Protein AF-A0A2V8LZG5-F1 (afdb_monomer)

Foldseek 3Di:
DDLCVLLVVLLVLLLVLLVVLVVCVVVVHDPVVSCVSDSLCSLQPVSLLSLLVVCLVVVDPPSLVSSLVSSLVNLLSSLVSNLVVQVVCCVVVPDDPLNPPLVPPDPCVNNPVSSVVVSVVSSVNSSVNSSVNSVVSNVVSVVVVVVD

pLDDT: mean 88.63, std 7.24, range [52.5, 96.19]

Structure (mmCIF, N/CA/C/O backbone):
data_AF-A0A2V8LZG5-F1
#
_entry.id   AF-A0A2V8LZG5-F1
#
loop_
_atom_site.group_PDB
_atom_site.id
_atom_site.type_symbol
_atom_site.label_atom_id
_atom_site.label_alt_id
_atom_site.label_comp_id
_atom_site.label_asym_id
_atom_site.label_entity_id
_atom_site.label_seq_id
_atom_site.pdbx_PDB_ins_code
_atom_site.Cartn_x
_atom_site.Cartn_y
_atom_site.Cartn_z
_atom_site.occupancy
_atom_site.B_iso_or_equiv
_atom_site.auth_seq_id
_atom_site.auth_comp_id
_atom_site.auth_asym_id
_atom_site.auth_atom_id
_atom_site.pdbx_PDB_model_num
ATOM 1 N N . MET A 1 1 ? -14.140 15.667 13.759 1.00 58.88 1 MET A N 1
ATOM 2 C CA . MET A 1 1 ? -13.185 15.034 12.835 1.00 58.88 1 MET A CA 1
ATOM 3 C C . MET A 1 1 ? -13.912 14.344 11.693 1.00 58.88 1 MET A C 1
ATOM 5 O O . MET A 1 1 ? -14.645 13.381 11.933 1.00 58.88 1 MET A O 1
ATOM 9 N N . ALA A 1 2 ? -13.778 14.893 10.489 1.00 72.62 2 ALA A N 1
ATOM 10 C CA . ALA A 1 2 ? -14.378 14.363 9.268 1.00 72.62 2 ALA A CA 1
ATOM 11 C C . ALA A 1 2 ? -13.525 13.217 8.693 1.00 72.62 2 ALA A C 1
ATOM 13 O O . ALA A 1 2 ? -12.315 13.177 8.905 1.00 72.62 2 ALA A O 1
ATOM 14 N N . LEU A 1 3 ? -14.134 12.308 7.918 1.00 74.94 3 LEU A N 1
ATOM 15 C CA . LEU A 1 3 ? -13.443 11.196 7.235 1.00 74.94 3 LEU A CA 1
ATOM 16 C C . LEU A 1 3 ? -12.174 11.665 6.493 1.00 74.94 3 LEU A C 1
ATOM 18 O O . LEU A 1 3 ? -11.136 11.010 6.535 1.00 74.94 3 LEU A O 1
ATOM 22 N N . LYS A 1 4 ? -12.266 12.841 5.862 1.00 79.94 4 LYS A N 1
ATOM 23 C CA . LYS A 1 4 ? -11.185 13.504 5.125 1.00 79.94 4 LYS A CA 1
ATOM 24 C C . LYS A 1 4 ? -9.952 13.786 5.989 1.00 79.94 4 LYS A C 1
ATOM 26 O O . LYS A 1 4 ? -8.834 13.606 5.522 1.00 79.94 4 LYS A O 1
ATOM 31 N N . GLU A 1 5 ? -10.142 14.220 7.231 1.00 84.44 5 GLU A N 1
ATOM 32 C CA . GLU A 1 5 ? -9.037 14.600 8.122 1.00 84.44 5 GLU A CA 1
ATOM 33 C C . GLU A 1 5 ? -8.243 13.375 8.574 1.00 84.44 5 GLU A C 1
ATOM 35 O O . GLU A 1 5 ? -7.016 13.407 8.578 1.00 84.44 5 GLU A O 1
ATOM 40 N N . ILE A 1 6 ? -8.947 12.275 8.857 1.00 86.38 6 ILE A N 1
ATOM 41 C CA . ILE A 1 6 ? -8.338 10.993 9.232 1.00 86.38 6 ILE A CA 1
ATOM 42 C C . ILE A 1 6 ? -7.555 10.398 8.052 1.00 86.38 6 ILE A C 1
ATOM 44 O O . ILE A 1 6 ? -6.499 9.810 8.252 1.00 86.38 6 ILE A O 1
ATOM 48 N N . LEU A 1 7 ? -8.038 10.559 6.815 1.00 89.62 7 LEU A N 1
ATOM 49 C CA . LEU A 1 7 ? -7.367 10.024 5.622 1.00 89.62 7 LEU A CA 1
ATOM 50 C C . LEU A 1 7 ? -6.175 10.860 5.150 1.00 89.62 7 LEU A C 1
ATOM 52 O O . LEU A 1 7 ? -5.280 10.313 4.509 1.00 89.62 7 LEU A O 1
ATOM 56 N N . LYS A 1 8 ? -6.146 12.166 5.446 1.00 90.38 8 LYS A N 1
ATOM 57 C CA . LYS A 1 8 ? -5.139 13.094 4.908 1.00 90.38 8 LYS A CA 1
ATOM 58 C C . LYS A 1 8 ? -3.712 12.620 5.187 1.00 90.38 8 LYS A C 1
ATOM 60 O O . LYS A 1 8 ? -2.923 12.482 4.259 1.00 90.38 8 LYS A O 1
ATOM 65 N N . TRP A 1 9 ? -3.390 12.358 6.452 1.00 91.31 9 TRP A N 1
ATOM 66 C CA . TRP A 1 9 ? -2.036 11.974 6.855 1.00 91.31 9 TRP A CA 1
ATOM 67 C C . TRP A 1 9 ? -1.604 10.611 6.299 1.00 91.31 9 TRP A C 1
ATOM 69 O O . TRP A 1 9 ? -0.554 10.557 5.661 1.00 91.31 9 TRP A O 1
ATOM 79 N N . PRO A 1 10 ? -2.402 9.534 6.431 1.00 92.25 10 PRO A N 1
ATOM 80 C CA . PRO A 1 10 ? -2.075 8.246 5.825 1.00 92.25 10 PRO A CA 1
ATOM 81 C C . PRO A 1 10 ? -1.854 8.310 4.312 1.00 92.25 10 PRO A C 1
ATOM 83 O O . PRO A 1 10 ? -0.987 7.604 3.800 1.00 92.25 10 PRO A O 1
ATOM 86 N N . LEU A 1 11 ? -2.610 9.148 3.591 1.00 94.25 11 LEU A N 1
ATOM 87 C CA . LEU A 1 11 ? -2.443 9.329 2.146 1.00 94.25 11 LEU A CA 1
ATOM 88 C C . LEU A 1 11 ? -1.163 10.086 1.791 1.00 94.25 11 LEU A C 1
ATOM 90 O O . LEU A 1 11 ? -0.486 9.695 0.845 1.00 94.25 11 LEU A O 1
ATOM 94 N N . ILE A 1 12 ? -0.803 11.121 2.557 1.00 94.06 12 ILE A N 1
ATOM 95 C CA . ILE A 1 12 ? 0.479 11.822 2.385 1.00 94.06 12 ILE A CA 1
ATOM 96 C C . ILE A 1 12 ? 1.638 10.845 2.600 1.00 94.06 12 ILE A C 1
ATOM 98 O O . ILE A 1 12 ? 2.533 10.758 1.763 1.00 94.06 12 ILE A O 1
ATOM 102 N N . VAL A 1 13 ? 1.594 10.059 3.680 1.00 93.94 13 VAL A N 1
ATOM 103 C CA . VAL A 1 13 ? 2.618 9.044 3.965 1.00 93.94 13 VAL A CA 1
ATOM 104 C C . VAL A 1 13 ? 2.677 8.002 2.848 1.00 93.94 13 VAL A C 1
ATOM 106 O O . VAL A 1 13 ? 3.765 7.682 2.380 1.00 93.94 13 VAL A O 1
ATOM 109 N N . ALA A 1 14 ? 1.531 7.509 2.367 1.00 93.88 14 ALA A N 1
ATOM 110 C CA . ALA A 1 14 ? 1.494 6.560 1.256 1.00 93.88 14 ALA A CA 1
ATOM 111 C C . ALA A 1 14 ? 2.136 7.136 -0.014 1.00 93.88 14 ALA A C 1
ATOM 113 O O . ALA A 1 14 ? 2.952 6.456 -0.630 1.00 93.88 14 ALA A O 1
ATOM 114 N N . ALA A 1 15 ? 1.824 8.385 -0.372 1.00 93.06 15 ALA A N 1
ATOM 115 C CA . ALA A 1 15 ? 2.419 9.052 -1.526 1.00 93.06 15 ALA A CA 1
ATOM 116 C C . ALA A 1 15 ? 3.947 9.160 -1.395 1.00 93.06 15 ALA A C 1
ATOM 118 O O . ALA A 1 15 ? 4.671 8.805 -2.324 1.00 93.06 15 ALA A O 1
ATOM 119 N N . ILE A 1 16 ? 4.440 9.572 -0.222 1.00 94.81 16 ILE A N 1
ATOM 120 C CA . ILE A 1 16 ? 5.879 9.642 0.062 1.00 94.81 16 ILE A CA 1
ATOM 121 C C . ILE A 1 16 ? 6.519 8.258 -0.081 1.00 94.81 16 ILE A C 1
ATOM 123 O O . ILE A 1 16 ? 7.528 8.122 -0.766 1.00 94.81 16 ILE A O 1
ATOM 127 N N . VAL A 1 17 ? 5.926 7.216 0.507 1.00 94.88 17 VAL A N 1
ATOM 128 C CA . VAL A 1 17 ? 6.471 5.852 0.434 1.00 94.88 17 VAL A CA 1
ATOM 129 C C . VAL A 1 17 ? 6.476 5.309 -0.994 1.00 94.88 17 VAL A C 1
ATOM 131 O O . VAL A 1 17 ? 7.447 4.662 -1.375 1.00 94.88 17 VAL A O 1
ATOM 134 N N . VAL A 1 18 ? 5.455 5.600 -1.809 1.00 94.50 18 VAL A N 1
ATOM 135 C CA . VAL A 1 18 ? 5.445 5.239 -3.239 1.00 94.50 18 VAL A CA 1
ATOM 136 C C . VAL A 1 18 ? 6.651 5.846 -3.957 1.00 94.50 18 VAL A C 1
ATOM 138 O O . VAL A 1 18 ? 7.372 5.130 -4.651 1.00 94.50 18 VAL A O 1
ATOM 141 N N . VAL A 1 19 ? 6.884 7.147 -3.771 1.00 94.44 19 VAL A N 1
ATOM 142 C CA . VAL A 1 19 ? 7.978 7.871 -4.434 1.00 94.44 19 VAL A CA 1
ATOM 143 C C . VAL A 1 19 ? 9.337 7.386 -3.935 1.00 94.44 19 VAL A C 1
ATOM 145 O O . VAL A 1 19 ? 10.188 7.018 -4.742 1.00 94.44 19 VAL A O 1
ATOM 148 N N . LEU A 1 20 ? 9.529 7.314 -2.615 1.00 93.12 20 LEU A N 1
ATOM 149 C CA . LEU A 1 20 ? 10.779 6.843 -2.017 1.00 93.12 20 LEU A CA 1
ATOM 150 C C . LEU A 1 20 ? 11.109 5.421 -2.455 1.00 93.12 20 LEU A C 1
ATOM 152 O O . LEU A 1 20 ? 12.261 5.138 -2.770 1.00 93.12 20 LEU A O 1
ATOM 156 N N . ARG A 1 21 ? 10.108 4.537 -2.527 1.00 92.88 21 ARG A N 1
ATOM 157 C CA . ARG A 1 21 ? 10.318 3.167 -2.995 1.00 92.88 21 ARG A CA 1
ATOM 158 C C . ARG A 1 21 ? 10.882 3.155 -4.410 1.00 92.88 21 ARG A C 1
ATOM 160 O O . ARG A 1 21 ? 11.848 2.445 -4.658 1.00 92.88 21 ARG A O 1
ATOM 167 N N . VAL A 1 22 ? 10.307 3.947 -5.316 1.00 91.50 22 VAL A N 1
ATOM 168 C CA . VAL A 1 22 ? 10.795 4.041 -6.699 1.00 91.50 22 VAL A CA 1
ATOM 169 C C . VAL A 1 22 ? 12.231 4.564 -6.736 1.00 91.50 22 VAL A C 1
ATOM 171 O O . VAL A 1 22 ? 13.050 3.972 -7.432 1.00 91.50 22 VAL A O 1
ATOM 174 N N . ILE A 1 23 ? 12.554 5.613 -5.970 1.00 92.31 23 ILE A N 1
ATOM 175 C CA . ILE A 1 23 ? 13.910 6.187 -5.897 1.00 92.31 23 ILE A CA 1
ATOM 176 C C . ILE A 1 23 ? 14.922 5.143 -5.412 1.00 92.31 23 ILE A C 1
ATOM 178 O O . ILE A 1 23 ? 15.960 4.954 -6.037 1.00 92.31 23 ILE A O 1
ATOM 182 N N . VAL A 1 24 ? 14.607 4.443 -4.322 1.00 92.19 24 VAL A N 1
ATOM 183 C CA . VAL A 1 24 ? 15.478 3.427 -3.715 1.00 92.19 24 VAL A CA 1
ATOM 184 C C . VAL A 1 24 ? 15.687 2.242 -4.660 1.00 92.19 24 VAL A C 1
ATOM 186 O O . VAL A 1 24 ? 16.814 1.786 -4.827 1.00 92.19 24 VAL A O 1
ATOM 189 N N . GLU A 1 25 ? 14.628 1.779 -5.329 1.00 91.06 25 GLU A N 1
ATOM 190 C CA . GLU A 1 25 ? 14.730 0.743 -6.366 1.00 91.06 25 GLU A CA 1
ATOM 191 C C . GLU A 1 25 ? 15.607 1.214 -7.538 1.00 91.06 25 GLU A C 1
ATOM 193 O O . GLU A 1 25 ? 16.512 0.493 -7.948 1.00 91.06 25 GLU A O 1
ATOM 198 N N . ARG A 1 26 ? 15.419 2.454 -8.021 1.00 90.50 26 ARG A N 1
ATOM 199 C CA . ARG A 1 26 ? 16.241 3.014 -9.111 1.00 90.50 26 ARG A CA 1
ATOM 200 C C . ARG A 1 26 ? 17.705 3.204 -8.722 1.00 90.50 26 ARG A C 1
ATOM 202 O O . ARG A 1 26 ? 18.566 3.125 -9.589 1.00 90.50 26 ARG A O 1
ATOM 209 N N . ALA A 1 27 ? 17.995 3.433 -7.445 1.00 90.56 27 ALA A N 1
ATOM 210 C CA . ALA A 1 27 ? 19.358 3.530 -6.931 1.00 90.56 27 ALA A CA 1
ATOM 211 C C . ALA A 1 27 ? 20.063 2.161 -6.812 1.00 90.56 27 ALA A C 1
ATOM 213 O O . ALA A 1 27 ? 21.193 2.102 -6.334 1.00 90.56 27 ALA A O 1
ATOM 214 N N . GLY A 1 28 ? 19.412 1.061 -7.217 1.00 87.00 28 GLY A N 1
ATOM 215 C CA . GLY A 1 28 ? 19.975 -0.290 -7.155 1.00 87.00 28 GLY A CA 1
ATOM 216 C C . GLY A 1 28 ? 19.972 -0.889 -5.750 1.00 87.00 28 GLY A C 1
ATOM 217 O O . GLY A 1 28 ? 20.737 -1.812 -5.471 1.00 87.00 28 GLY A O 1
ATOM 218 N N . ALA A 1 29 ? 19.144 -0.366 -4.840 1.00 87.50 29 ALA A N 1
ATOM 219 C CA . ALA A 1 29 ? 19.098 -0.875 -3.480 1.00 87.50 29 ALA A CA 1
ATOM 220 C C . ALA A 1 29 ? 18.619 -2.340 -3.441 1.00 87.50 29 ALA A C 1
ATOM 222 O O . ALA A 1 29 ? 17.732 -2.728 -4.211 1.00 87.50 29 ALA A O 1
ATOM 223 N N . PRO A 1 30 ? 19.129 -3.151 -2.496 1.00 87.12 30 PRO A N 1
ATOM 224 C CA . PRO A 1 30 ? 18.682 -4.526 -2.329 1.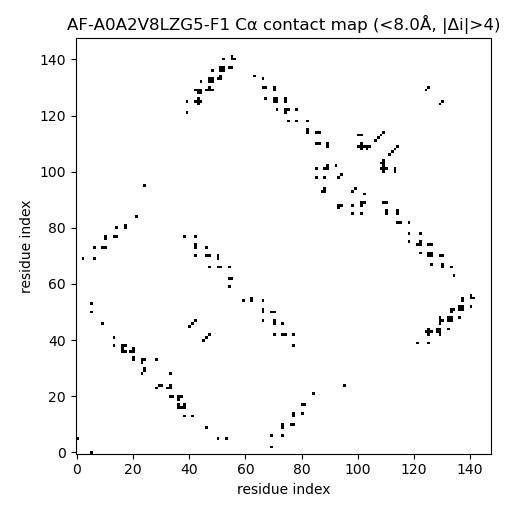00 87.12 30 PRO A CA 1
ATOM 225 C C . PRO A 1 30 ? 17.173 -4.620 -2.089 1.00 87.12 30 PRO A C 1
ATOM 227 O O . PRO A 1 30 ? 16.585 -3.781 -1.400 1.00 87.12 30 PRO A O 1
ATOM 230 N N . ALA A 1 31 ? 16.561 -5.708 -2.564 1.00 82.69 31 ALA A N 1
ATOM 231 C CA . ALA A 1 31 ? 15.124 -5.954 -2.423 1.00 82.69 31 ALA A CA 1
ATOM 232 C C . ALA A 1 31 ? 14.636 -5.873 -0.965 1.00 82.69 31 ALA A C 1
ATOM 234 O O . ALA A 1 31 ? 13.519 -5.436 -0.708 1.00 82.69 31 ALA A O 1
ATOM 235 N N . ALA A 1 32 ? 15.475 -6.255 0.004 1.00 84.19 32 ALA A N 1
ATOM 236 C CA . ALA A 1 32 ? 15.154 -6.125 1.422 1.00 84.19 32 ALA A CA 1
ATOM 237 C C . ALA A 1 32 ? 14.870 -4.664 1.821 1.00 84.19 32 ALA A C 1
ATOM 239 O O . ALA A 1 32 ? 13.876 -4.399 2.492 1.00 84.19 32 ALA A O 1
ATOM 240 N N . VAL A 1 33 ? 15.688 -3.717 1.352 1.00 83.44 33 VAL A N 1
ATOM 241 C CA . VAL A 1 33 ? 15.577 -2.286 1.678 1.00 83.44 33 VAL A CA 1
ATOM 242 C C . VAL A 1 33 ? 14.355 -1.670 0.999 1.00 83.44 33 VAL A C 1
ATOM 244 O O . VAL A 1 33 ? 13.562 -0.985 1.644 1.00 83.44 33 VAL A O 1
ATOM 247 N N . SER A 1 34 ? 14.133 -1.959 -0.286 1.00 83.88 34 SER A N 1
ATOM 248 C CA . SER A 1 34 ? 12.958 -1.449 -1.006 1.00 83.88 34 SER A CA 1
ATOM 249 C C . SER A 1 34 ? 11.643 -2.056 -0.500 1.00 83.88 34 SER A C 1
ATOM 251 O O . SER A 1 34 ? 10.608 -1.384 -0.495 1.00 83.88 34 SER A O 1
ATOM 253 N N . ASN A 1 35 ? 11.668 -3.292 0.008 1.00 83.88 35 ASN A N 1
ATOM 254 C CA . ASN A 1 35 ? 10.508 -3.925 0.633 1.00 83.88 35 ASN A CA 1
ATOM 255 C C . ASN A 1 35 ? 10.145 -3.330 1.998 1.00 83.88 35 ASN A C 1
ATOM 257 O O . ASN A 1 35 ? 8.984 -3.436 2.392 1.00 83.88 35 ASN A O 1
ATOM 261 N N . MET A 1 36 ? 11.062 -2.648 2.692 1.00 85.31 36 MET A N 1
ATOM 262 C CA . MET A 1 36 ? 10.696 -1.872 3.886 1.00 85.31 36 MET A CA 1
ATOM 263 C C . MET A 1 36 ? 9.750 -0.716 3.531 1.00 85.31 36 MET A C 1
ATOM 265 O O . MET A 1 36 ? 8.854 -0.382 4.303 1.00 85.31 36 MET A O 1
ATOM 269 N N . LEU A 1 37 ? 9.866 -0.168 2.318 1.00 85.75 37 LEU A N 1
ATOM 270 C CA . LEU A 1 37 ? 8.973 0.858 1.770 1.00 85.75 37 LEU A CA 1
ATOM 271 C C . LEU A 1 37 ? 7.721 0.232 1.130 1.00 85.75 37 LEU A C 1
ATOM 273 O O . LEU A 1 37 ? 7.291 0.576 0.026 1.00 85.75 37 LEU A O 1
ATOM 277 N N . SER A 1 38 ? 7.113 -0.740 1.811 1.00 86.06 38 SER A N 1
ATOM 278 C CA . SER A 1 38 ? 5.961 -1.464 1.282 1.00 86.06 38 SER A CA 1
ATOM 279 C C . SER A 1 38 ? 4.646 -0.723 1.509 1.00 86.06 38 SER A C 1
ATOM 281 O O . SER A 1 38 ? 4.072 -0.722 2.598 1.00 86.06 38 SER A O 1
ATOM 283 N N . VAL A 1 39 ? 4.091 -0.183 0.421 1.00 87.69 39 VAL A N 1
ATOM 284 C CA . VAL A 1 39 ? 2.716 0.348 0.387 1.00 87.69 39 VAL A CA 1
ATOM 285 C C . VAL A 1 39 ? 1.695 -0.728 0.758 1.00 87.69 39 VAL A C 1
ATOM 287 O O . VAL A 1 39 ? 0.672 -0.426 1.368 1.00 87.69 39 VAL A O 1
ATOM 290 N N . ALA A 1 40 ? 1.979 -1.999 0.446 1.00 84.94 40 ALA A N 1
ATOM 291 C CA . ALA A 1 40 ? 1.146 -3.099 0.906 1.00 84.94 40 ALA A CA 1
ATOM 292 C C . ALA A 1 40 ? 1.084 -3.124 2.434 1.00 84.94 40 ALA A C 1
ATOM 294 O O . ALA A 1 40 ? -0.016 -2.99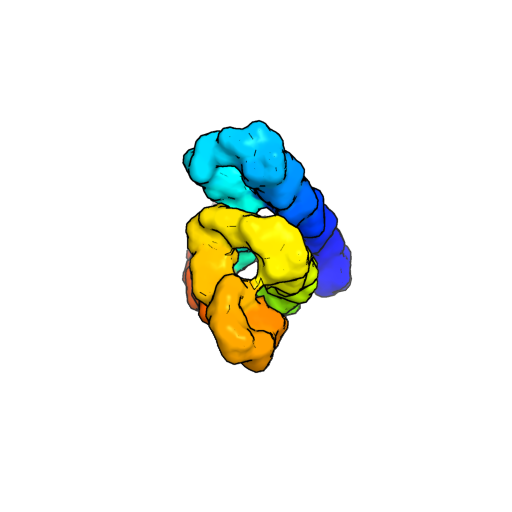6 2.957 1.00 84.94 40 ALA A O 1
ATOM 295 N N . ALA A 1 41 ? 2.228 -3.142 3.126 1.00 87.25 41 ALA A N 1
ATOM 296 C CA . ALA A 1 41 ? 2.283 -3.116 4.591 1.00 87.25 41 ALA A CA 1
ATOM 297 C C . ALA A 1 41 ? 1.592 -1.878 5.194 1.00 87.25 41 ALA A C 1
ATOM 299 O O . ALA A 1 41 ? 0.881 -1.984 6.197 1.00 87.25 41 ALA A O 1
ATOM 300 N N . LEU A 1 42 ? 1.730 -0.711 4.550 1.00 89.88 42 LEU A N 1
ATOM 301 C CA . LEU A 1 42 ? 1.001 0.495 4.953 1.00 89.88 42 LEU A CA 1
ATOM 302 C C . LEU A 1 42 ? -0.516 0.290 4.894 1.00 89.88 42 LEU A C 1
ATOM 304 O O . LEU A 1 42 ? -1.219 0.614 5.846 1.00 89.88 42 LEU A O 1
ATOM 308 N N . THR A 1 43 ? -1.028 -0.258 3.794 1.00 89.75 43 THR A N 1
ATOM 309 C CA . THR A 1 43 ? -2.477 -0.431 3.596 1.00 89.75 43 THR A CA 1
ATOM 310 C C . THR A 1 43 ? -3.073 -1.624 4.343 1.00 89.75 43 THR A C 1
ATOM 312 O O . THR A 1 43 ? -4.241 -1.560 4.718 1.00 89.75 43 THR A O 1
ATOM 315 N N . THR A 1 44 ? -2.299 -2.684 4.590 1.00 88.50 44 THR A N 1
ATOM 316 C CA . THR A 1 44 ? -2.779 -3.924 5.217 1.00 88.50 44 THR A CA 1
ATOM 317 C C . THR A 1 44 ? -2.667 -3.918 6.737 1.00 88.50 44 THR A C 1
ATOM 319 O O . THR A 1 44 ? -3.451 -4.615 7.379 1.00 88.50 44 THR A O 1
ATOM 322 N N . VAL A 1 45 ? -1.727 -3.149 7.307 1.00 88.44 45 VAL A N 1
ATOM 323 C CA . VAL A 1 45 ? -1.416 -3.156 8.748 1.00 88.44 45 VAL A CA 1
ATOM 324 C C . VAL A 1 45 ? -1.462 -1.751 9.351 1.00 88.44 45 VAL A C 1
ATOM 326 O O . VAL A 1 45 ? -2.316 -1.473 10.193 1.00 88.44 45 VAL A O 1
ATOM 329 N N . LEU A 1 46 ? -0.576 -0.846 8.920 1.00 90.06 46 LEU A N 1
ATOM 330 C CA . LEU A 1 46 ? -0.366 0.435 9.614 1.00 90.06 46 LEU A CA 1
ATOM 331 C C . LEU A 1 46 ? -1.563 1.389 9.500 1.00 90.06 46 LEU A C 1
ATOM 333 O O . LEU A 1 46 ? -1.979 1.980 10.495 1.00 90.06 46 LEU A O 1
ATOM 337 N N . GLY A 1 47 ? -2.151 1.515 8.311 1.00 90.06 47 GLY A N 1
ATOM 338 C CA . GLY A 1 47 ? -3.358 2.309 8.077 1.00 90.06 47 GLY A CA 1
ATOM 339 C C . GLY A 1 47 ? -4.540 1.827 8.926 1.00 90.06 47 GLY A C 1
ATOM 340 O O . GLY A 1 47 ? -5.092 2.621 9.686 1.00 90.06 47 GLY A O 1
ATOM 341 N N . PRO A 1 48 ? -4.908 0.533 8.868 1.00 90.19 48 PRO A N 1
ATOM 342 C CA . PRO A 1 48 ? -5.947 -0.037 9.722 1.00 90.19 48 PRO A CA 1
ATOM 343 C C . PRO A 1 48 ? -5.725 0.175 11.225 1.00 90.19 48 PRO A C 1
ATOM 345 O O . PRO A 1 48 ? -6.674 0.541 11.920 1.00 90.19 48 PRO A O 1
ATOM 348 N N . LEU A 1 49 ? -4.490 0.016 11.719 1.00 91.94 49 LEU A N 1
ATOM 349 C CA . LEU A 1 49 ? -4.134 0.321 13.111 1.00 91.94 49 LEU A CA 1
ATOM 350 C C . LEU A 1 49 ? -4.390 1.793 13.443 1.00 91.94 49 LEU A C 1
ATOM 352 O O . LEU A 1 49 ? -5.090 2.096 14.407 1.00 91.94 49 LEU A O 1
ATOM 356 N N . TYR A 1 50 ? -3.876 2.708 12.620 1.00 91.94 50 TYR A N 1
ATOM 357 C CA . TYR A 1 50 ? -4.072 4.145 12.795 1.00 91.94 50 TYR A CA 1
ATOM 358 C C . TYR A 1 50 ? -5.561 4.522 12.824 1.00 91.94 50 TYR A C 1
ATOM 360 O O . TYR A 1 50 ? -6.003 5.259 13.707 1.00 91.94 50 TYR A O 1
ATOM 368 N N . PHE A 1 51 ? -6.357 3.981 11.896 1.00 92.00 51 PHE A N 1
ATOM 369 C CA . PHE A 1 51 ? -7.797 4.228 11.840 1.00 92.00 51 PHE A CA 1
ATOM 370 C C . PHE A 1 51 ? -8.522 3.682 13.068 1.00 92.00 51 PHE A C 1
ATOM 372 O O . PHE A 1 51 ? -9.360 4.381 13.636 1.00 92.00 51 PHE A O 1
ATOM 379 N N . ALA A 1 52 ? -8.199 2.462 13.497 1.00 89.31 52 ALA A N 1
ATOM 380 C CA . ALA A 1 52 ? -8.790 1.856 14.682 1.00 89.31 52 ALA A CA 1
ATOM 381 C C . ALA A 1 52 ? -8.478 2.660 15.952 1.00 89.31 52 ALA A C 1
ATOM 383 O O . ALA A 1 52 ? -9.389 2.920 16.737 1.00 89.31 52 ALA A O 1
ATOM 384 N N . LEU A 1 53 ? -7.232 3.118 16.113 1.00 89.38 53 LEU A N 1
ATOM 385 C CA . LEU A 1 53 ? -6.819 3.959 17.238 1.00 89.38 53 LEU A CA 1
ATOM 386 C C . LEU A 1 53 ? -7.566 5.298 17.255 1.00 89.38 53 LEU A C 1
ATOM 388 O O . LEU A 1 53 ? -8.174 5.655 18.261 1.00 89.38 53 LEU A O 1
ATOM 392 N N . GLN A 1 54 ? -7.592 6.009 16.124 1.00 88.81 54 GLN A N 1
ATOM 393 C CA . GLN A 1 54 ? -8.309 7.284 15.987 1.00 88.81 54 GLN A CA 1
ATOM 394 C C . GLN A 1 54 ? -9.807 7.145 16.291 1.00 88.81 54 GLN A C 1
ATOM 396 O O . GLN A 1 54 ? -10.393 7.967 16.994 1.00 88.81 54 GLN A O 1
ATOM 401 N N . ILE A 1 55 ? -10.445 6.096 15.767 1.00 87.81 55 ILE A N 1
ATOM 402 C CA . ILE A 1 55 ? -11.872 5.835 15.981 1.00 87.81 55 ILE A CA 1
ATOM 403 C C . ILE A 1 55 ? -12.154 5.460 17.442 1.00 87.81 55 ILE A C 1
ATOM 405 O O . ILE A 1 55 ? -13.159 5.915 17.994 1.00 87.81 55 ILE A O 1
ATOM 409 N N . GLY A 1 56 ? -11.291 4.637 18.047 1.00 84.56 56 GLY A N 1
ATOM 410 C CA . GLY A 1 56 ? -11.402 4.194 19.434 1.00 84.56 56 GLY A CA 1
ATOM 411 C C . GLY A 1 56 ? -11.277 5.351 20.419 1.00 84.56 56 GLY A C 1
ATOM 412 O O . GLY A 1 56 ? -12.173 5.537 21.238 1.00 84.56 56 GLY A O 1
ATOM 413 N N . LEU A 1 57 ? -10.232 6.172 20.278 1.00 84.44 57 LEU A N 1
ATOM 414 C CA . LEU A 1 57 ? -9.997 7.354 21.117 1.00 84.44 57 LEU A CA 1
ATOM 415 C C . LEU A 1 57 ? -11.102 8.406 20.976 1.00 84.44 57 LEU A C 1
ATOM 417 O O . LEU A 1 57 ? -11.491 9.032 21.955 1.00 84.44 57 LEU A O 1
ATOM 421 N N . ALA A 1 58 ? -11.633 8.598 19.767 1.00 83.50 58 ALA A N 1
ATOM 422 C CA . ALA A 1 58 ? -12.656 9.609 19.511 1.00 83.50 58 ALA A CA 1
ATOM 423 C C . ALA A 1 58 ? -14.093 9.159 19.849 1.00 83.50 58 ALA A C 1
ATOM 425 O O . ALA A 1 58 ? -15.033 9.899 19.546 1.00 83.50 58 ALA A O 1
ATOM 426 N N . GLY A 1 59 ? -14.294 7.948 20.388 1.00 77.94 59 GLY A N 1
ATOM 427 C CA . GLY A 1 59 ? -15.608 7.458 20.828 1.00 77.94 59 GLY A CA 1
ATOM 428 C C . GLY A 1 59 ? -16.691 7.459 19.740 1.00 77.94 59 GLY A C 1
ATOM 429 O O . GLY A 1 59 ? -17.865 7.693 20.025 1.00 77.94 59 GLY A O 1
ATOM 430 N N . LYS A 1 60 ? -16.323 7.258 18.465 1.00 78.94 60 LYS A N 1
ATOM 431 C CA . LYS A 1 60 ? -17.242 7.493 17.336 1.00 78.94 60 LYS A CA 1
ATOM 432 C C . LYS A 1 60 ? -18.440 6.527 17.317 1.00 78.94 60 LYS A C 1
ATOM 434 O O . LYS A 1 60 ? -18.267 5.324 17.545 1.00 78.94 60 LYS A O 1
ATOM 439 N N . PRO A 1 61 ? -19.643 7.001 16.930 1.00 71.69 61 PRO A N 1
ATOM 440 C CA . PRO A 1 61 ? -20.783 6.123 16.701 1.00 71.69 61 PRO A CA 1
ATOM 441 C C . PRO A 1 61 ? -20.516 5.203 15.497 1.00 71.69 61 PRO A C 1
ATOM 443 O O . PRO A 1 61 ? -19.999 5.637 14.470 1.00 71.69 61 PRO A O 1
ATOM 446 N N . ARG A 1 62 ? -20.901 3.923 15.610 1.00 81.94 62 ARG A N 1
ATOM 447 C CA . ARG A 1 62 ? -20.754 2.884 14.560 1.00 81.94 62 ARG A CA 1
ATOM 448 C C . ARG A 1 62 ? -19.299 2.692 14.059 1.00 81.94 62 ARG A C 1
ATOM 450 O O . ARG A 1 62 ? -19.057 2.740 12.848 1.00 81.94 62 ARG A O 1
ATOM 457 N N . PRO A 1 63 ? -18.330 2.400 14.947 1.00 84.19 63 PRO A N 1
ATOM 458 C CA . PRO A 1 63 ? -16.901 2.410 14.611 1.00 84.19 63 PRO A CA 1
ATOM 459 C C . PRO A 1 63 ? -16.505 1.373 13.555 1.00 84.19 63 PRO A C 1
ATOM 461 O O . PRO A 1 63 ? -15.657 1.653 12.716 1.00 84.19 63 PRO A O 1
ATOM 464 N N . HIS A 1 64 ? -17.161 0.210 13.528 1.00 87.12 64 HIS A N 1
ATOM 465 C CA . HIS A 1 64 ? -16.848 -0.858 12.575 1.00 87.12 64 HIS A CA 1
ATOM 466 C C . HIS A 1 64 ? -17.155 -0.467 11.122 1.00 87.12 64 HIS A C 1
ATOM 468 O O . HIS A 1 64 ? -16.326 -0.664 10.238 1.00 87.12 64 HIS A O 1
ATOM 474 N N . ARG A 1 65 ? -18.316 0.155 10.868 1.00 87.75 65 ARG A N 1
ATOM 475 C CA . ARG A 1 65 ? -18.668 0.643 9.522 1.00 87.75 65 ARG A CA 1
ATOM 476 C C . ARG A 1 65 ? -17.734 1.765 9.070 1.00 87.75 65 ARG A C 1
ATOM 478 O O . ARG A 1 65 ? -17.354 1.812 7.903 1.00 87.75 65 ARG A O 1
ATOM 485 N N . MET A 1 66 ? -17.364 2.659 9.988 1.00 89.62 66 MET A N 1
ATOM 486 C CA . MET A 1 66 ? -16.434 3.749 9.690 1.00 89.62 66 MET A CA 1
ATOM 487 C C . MET A 1 66 ? -15.028 3.223 9.374 1.00 89.62 66 MET A C 1
ATOM 489 O O . MET A 1 66 ? -14.420 3.686 8.413 1.00 89.62 66 MET A O 1
ATOM 493 N N . LEU A 1 67 ? -14.555 2.223 10.123 1.00 90.19 67 LEU A N 1
ATOM 494 C CA . LEU A 1 67 ? -13.271 1.565 9.900 1.00 90.19 67 LEU A CA 1
ATOM 495 C C . LEU A 1 67 ? -13.204 0.909 8.515 1.00 90.19 67 LEU A C 1
ATOM 497 O O . LEU A 1 67 ? -12.285 1.206 7.759 1.00 90.19 67 LEU A O 1
ATOM 501 N N . ILE A 1 68 ? -14.201 0.095 8.145 1.00 92.31 68 ILE A N 1
ATOM 502 C CA . ILE A 1 68 ? -14.242 -0.554 6.821 1.00 92.31 68 ILE A CA 1
ATOM 503 C C . ILE A 1 68 ? -14.193 0.495 5.704 1.00 92.31 68 ILE A C 1
ATOM 505 O O . ILE A 1 68 ? -13.426 0.359 4.753 1.00 92.31 68 ILE A O 1
ATOM 509 N N . ARG A 1 69 ? -14.974 1.578 5.829 1.00 92.75 69 ARG A N 1
ATOM 510 C CA . ARG A 1 69 ? -14.999 2.651 4.826 1.00 92.75 69 ARG A CA 1
ATOM 511 C C . ARG A 1 69 ? -13.650 3.362 4.710 1.00 92.75 69 ARG A C 1
ATOM 513 O O . ARG A 1 69 ? -13.224 3.655 3.597 1.00 92.75 69 ARG A O 1
ATOM 520 N N . LEU A 1 70 ? -12.986 3.635 5.834 1.00 92.50 70 LEU A N 1
ATOM 521 C CA . LEU A 1 70 ? -11.653 4.243 5.857 1.00 92.50 70 LEU A CA 1
ATOM 522 C C . LEU A 1 70 ? -10.613 3.343 5.191 1.00 92.50 70 LEU A C 1
ATOM 524 O O . LEU A 1 70 ? -9.876 3.820 4.335 1.00 92.50 70 LEU A O 1
ATOM 528 N N . ILE A 1 71 ? -10.598 2.052 5.530 1.00 94.00 71 ILE A N 1
ATOM 529 C CA . ILE A 1 71 ? -9.679 1.071 4.939 1.00 94.00 71 ILE A CA 1
ATOM 530 C C . ILE A 1 71 ? -9.892 0.985 3.430 1.00 94.00 71 ILE A C 1
ATOM 532 O O . ILE A 1 71 ? -8.927 1.068 2.676 1.00 94.00 71 ILE A O 1
ATOM 536 N N . PHE A 1 72 ? -11.146 0.875 2.984 1.00 95.00 72 PHE A N 1
ATOM 537 C CA . PHE A 1 72 ? -11.469 0.780 1.564 1.00 95.00 72 PHE A CA 1
ATOM 538 C C . PHE A 1 72 ? -10.998 2.013 0.786 1.00 95.00 72 PHE A C 1
ATOM 540 O O . PHE A 1 72 ? -10.241 1.884 -0.173 1.00 95.00 72 PHE A O 1
ATOM 547 N N . VAL A 1 73 ? -11.388 3.216 1.225 1.00 95.31 73 VAL A N 1
ATOM 548 C CA . VAL A 1 73 ? -10.996 4.463 0.547 1.00 95.31 73 VAL A CA 1
ATOM 549 C C . VAL A 1 73 ? -9.478 4.634 0.564 1.00 95.31 73 VAL A C 1
ATOM 551 O O . VAL A 1 73 ? -8.890 5.006 -0.448 1.00 95.31 73 VAL A O 1
ATOM 554 N N . TYR A 1 74 ? -8.830 4.324 1.688 1.00 94.06 74 TYR A N 1
ATOM 555 C CA . TYR A 1 74 ? -7.380 4.399 1.797 1.00 94.06 74 TYR A CA 1
ATOM 556 C C . TYR A 1 74 ? -6.676 3.450 0.823 1.00 94.06 74 TYR A C 1
ATOM 558 O O . TYR A 1 74 ? -5.780 3.880 0.098 1.00 94.06 74 TYR A O 1
ATOM 566 N N . ALA A 1 75 ? -7.107 2.187 0.760 1.00 95.12 75 ALA A N 1
ATOM 567 C CA . ALA A 1 75 ? -6.534 1.189 -0.134 1.00 95.12 75 ALA A CA 1
ATOM 568 C C . ALA A 1 75 ? -6.712 1.577 -1.608 1.00 95.12 75 ALA A C 1
ATOM 570 O O . ALA A 1 75 ? -5.747 1.516 -2.368 1.00 95.12 75 ALA A O 1
ATOM 571 N N . VAL A 1 76 ? -7.903 2.037 -2.005 1.00 96.19 76 VAL A N 1
ATOM 572 C CA . VAL A 1 76 ? -8.177 2.487 -3.379 1.00 96.19 76 VAL A CA 1
ATOM 573 C C . VAL A 1 76 ? -7.276 3.662 -3.760 1.00 96.19 76 VAL A C 1
ATOM 575 O O . VAL A 1 76 ? -6.587 3.603 -4.777 1.00 96.19 76 VAL A O 1
ATOM 578 N N . CYS A 1 77 ? -7.214 4.703 -2.926 1.00 95.56 77 CYS A N 1
ATOM 579 C CA . CYS A 1 77 ? -6.385 5.875 -3.202 1.00 95.56 77 CYS A CA 1
ATOM 580 C C . CYS A 1 77 ? -4.889 5.533 -3.237 1.00 95.56 77 CYS A C 1
ATOM 582 O O . CYS A 1 77 ? -4.179 5.977 -4.136 1.00 95.56 77 CYS A O 1
ATOM 584 N N . ALA A 1 78 ? -4.405 4.712 -2.302 1.00 94.12 78 ALA A N 1
ATOM 585 C CA . ALA A 1 78 ? -3.014 4.269 -2.298 1.00 94.12 78 ALA A CA 1
ATOM 586 C C . ALA A 1 78 ? -2.674 3.462 -3.562 1.00 94.12 78 ALA A C 1
ATOM 588 O O . ALA A 1 78 ? -1.588 3.618 -4.116 1.00 94.12 78 ALA A O 1
ATOM 589 N N . ARG A 1 79 ? -3.596 2.633 -4.072 1.00 94.06 79 ARG A N 1
ATOM 590 C CA . ARG A 1 79 ? -3.372 1.902 -5.329 1.00 94.06 79 ARG A CA 1
ATOM 591 C C . ARG A 1 79 ? -3.421 2.800 -6.550 1.00 94.06 79 ARG A C 1
ATOM 593 O O . ARG A 1 79 ? -2.585 2.621 -7.428 1.00 94.06 79 ARG A O 1
ATOM 600 N N . ALA A 1 80 ? -4.286 3.808 -6.566 1.00 94.31 80 ALA A N 1
ATOM 601 C CA . ALA A 1 80 ? -4.269 4.824 -7.613 1.00 94.31 80 ALA A CA 1
ATOM 602 C C . ALA A 1 80 ? -2.905 5.537 -7.704 1.00 94.31 80 ALA A C 1
ATOM 604 O O . ALA A 1 80 ? -2.432 5.791 -8.805 1.00 94.31 80 ALA A O 1
ATOM 605 N N . MET A 1 81 ? -2.231 5.781 -6.573 1.00 95.31 81 MET A N 1
ATOM 606 C CA . MET A 1 81 ? -0.868 6.342 -6.553 1.00 95.31 81 MET A CA 1
ATOM 607 C C . MET A 1 81 ? 0.199 5.357 -7.054 1.00 95.31 81 MET A C 1
ATOM 609 O O . MET A 1 81 ? 1.210 5.767 -7.614 1.00 95.31 81 MET A O 1
ATOM 613 N N . VAL A 1 82 ? -0.008 4.054 -6.853 1.00 93.81 82 VAL A N 1
ATOM 614 C CA . VAL A 1 82 ? 0.926 3.004 -7.283 1.00 93.81 82 VAL A CA 1
ATOM 615 C C . VAL A 1 82 ? 0.811 2.711 -8.783 1.00 93.81 82 VAL A C 1
ATOM 617 O O . VAL A 1 82 ? 1.827 2.402 -9.404 1.00 93.81 82 VAL A O 1
ATOM 620 N N . LEU A 1 83 ? -0.383 2.811 -9.377 1.00 94.06 83 LEU A N 1
ATOM 621 C CA . LEU A 1 83 ? -0.635 2.481 -10.789 1.00 94.06 83 LEU A CA 1
ATOM 622 C C . LEU A 1 83 ? 0.319 3.185 -11.777 1.00 94.06 83 LEU A C 1
ATOM 624 O O . LEU A 1 83 ? 0.914 2.483 -12.596 1.00 94.06 83 LEU A O 1
ATOM 628 N N . PRO A 1 84 ? 0.582 4.505 -11.668 1.00 94.50 84 PRO A N 1
ATOM 629 C CA . PRO A 1 84 ? 1.565 5.177 -12.514 1.00 94.50 84 PRO A CA 1
ATOM 630 C C . PRO A 1 84 ? 2.958 4.546 -12.479 1.00 94.50 84 PRO A C 1
ATOM 632 O O . PRO A 1 84 ? 3.658 4.570 -13.486 1.00 94.50 84 PRO A O 1
ATOM 635 N N . THR A 1 85 ? 3.356 3.929 -11.359 1.00 94.06 85 THR A N 1
ATOM 636 C CA . THR A 1 85 ? 4.659 3.251 -11.262 1.00 94.06 85 THR A CA 1
ATOM 637 C C . THR A 1 85 ? 4.722 1.982 -12.109 1.00 94.06 85 THR A C 1
ATOM 639 O O . THR A 1 85 ? 5.790 1.670 -12.616 1.00 94.06 85 THR A O 1
ATOM 642 N N . TYR A 1 86 ? 3.599 1.286 -12.323 1.00 92.06 86 TYR A N 1
AT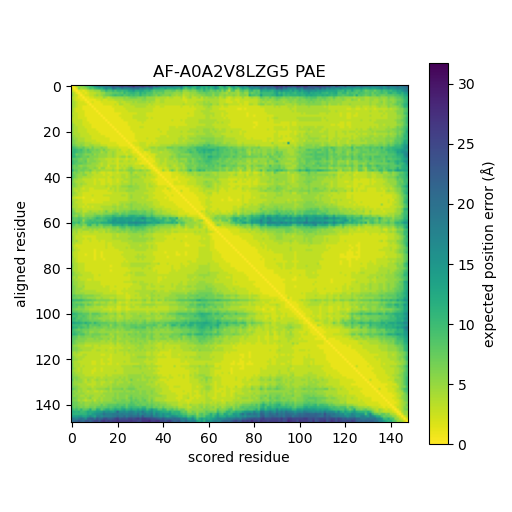OM 643 C CA . TYR A 1 86 ? 3.539 0.136 -13.235 1.00 92.06 86 TYR A CA 1
ATOM 644 C C . TYR A 1 86 ? 3.594 0.576 -14.700 1.00 92.06 86 TYR A C 1
ATOM 646 O O . TYR A 1 86 ? 4.261 -0.056 -15.515 1.00 92.06 86 TYR A O 1
ATOM 654 N N . TRP A 1 87 ? 2.929 1.681 -15.043 1.00 93.88 87 TRP A N 1
ATOM 655 C CA . TRP A 1 87 ? 3.015 2.240 -16.394 1.00 93.88 87 TRP A CA 1
ATOM 656 C C . TRP A 1 87 ? 4.421 2.754 -16.701 1.00 93.88 87 TRP A C 1
ATOM 658 O O . TRP A 1 87 ? 4.959 2.452 -17.763 1.00 93.88 87 TRP A O 1
ATOM 668 N N . ALA A 1 88 ? 5.043 3.454 -15.748 1.00 93.06 88 ALA A N 1
ATOM 669 C CA . ALA A 1 88 ? 6.441 3.856 -15.844 1.00 93.06 88 ALA A CA 1
ATOM 670 C C . ALA A 1 88 ? 7.357 2.632 -15.989 1.00 93.06 88 ALA A C 1
ATOM 672 O O . ALA A 1 88 ? 8.216 2.628 -16.865 1.00 93.06 88 ALA A O 1
ATOM 673 N N . ALA A 1 89 ? 7.122 1.570 -15.210 1.00 92.88 89 ALA A N 1
ATOM 674 C CA . ALA A 1 89 ? 7.899 0.340 -15.303 1.00 92.88 89 ALA A CA 1
ATOM 675 C C . ALA A 1 89 ? 7.898 -0.256 -16.711 1.00 92.88 89 ALA A C 1
ATOM 677 O O . ALA A 1 89 ? 8.948 -0.647 -17.209 1.00 92.88 89 ALA A O 1
ATOM 678 N N . ARG A 1 90 ? 6.742 -0.262 -17.381 1.00 90.19 90 ARG A N 1
ATOM 679 C CA . ARG A 1 90 ? 6.642 -0.728 -18.766 1.00 90.19 90 ARG A CA 1
ATOM 680 C C . ARG A 1 90 ? 7.352 0.202 -19.751 1.00 90.19 90 ARG A C 1
ATOM 682 O O . ARG A 1 90 ? 8.074 -0.277 -20.613 1.00 90.19 90 ARG A O 1
ATOM 689 N N . ILE A 1 91 ? 7.153 1.516 -19.639 1.00 93.12 91 ILE A N 1
ATOM 690 C CA . ILE A 1 91 ? 7.758 2.502 -20.556 1.00 93.12 91 ILE A CA 1
ATOM 691 C C . ILE A 1 91 ? 9.291 2.478 -20.463 1.00 93.12 91 ILE A C 1
ATOM 693 O O . ILE A 1 91 ? 9.976 2.577 -21.477 1.00 93.12 91 ILE A O 1
ATOM 697 N N . PHE A 1 92 ? 9.824 2.326 -19.251 1.00 93.31 92 PHE A N 1
ATOM 698 C CA . PHE A 1 92 ? 11.258 2.377 -18.967 1.00 93.31 92 PHE A CA 1
ATOM 699 C C . PHE A 1 92 ? 11.906 0.994 -18.781 1.00 93.31 92 PHE A C 1
ATOM 701 O O . PHE A 1 92 ? 13.064 0.930 -18.378 1.00 93.31 92 PHE A O 1
ATOM 708 N N . ASN A 1 93 ? 11.187 -0.098 -19.068 1.00 90.38 93 ASN A N 1
ATOM 709 C CA . ASN A 1 93 ? 11.656 -1.488 -18.945 1.00 90.38 93 ASN A CA 1
ATOM 710 C C . ASN A 1 93 ? 12.294 -1.815 -17.581 1.00 90.38 93 ASN A C 1
ATOM 712 O O . ASN A 1 93 ? 13.386 -2.373 -17.487 1.00 90.38 93 ASN A O 1
ATOM 716 N N . TRP A 1 94 ? 11.619 -1.430 -16.505 1.00 90.94 94 TRP A N 1
ATOM 717 C CA . TRP A 1 94 ? 12.047 -1.703 -15.137 1.00 90.94 94 TRP A CA 1
ATOM 718 C C . TRP A 1 94 ? 11.926 -3.196 -14.794 1.00 90.94 94 TRP A C 1
ATOM 720 O O . TRP A 1 94 ? 10.916 -3.825 -15.101 1.00 90.94 94 TRP A O 1
ATOM 730 N N . THR A 1 95 ? 12.945 -3.758 -14.136 1.00 88.00 95 THR A N 1
ATOM 731 C CA . THR A 1 95 ? 13.111 -5.212 -13.932 1.00 88.00 95 THR A CA 1
ATOM 732 C C . THR A 1 95 ? 12.799 -5.693 -12.513 1.00 88.00 95 THR A C 1
ATOM 734 O O . THR A 1 95 ? 13.013 -6.860 -12.183 1.00 88.00 95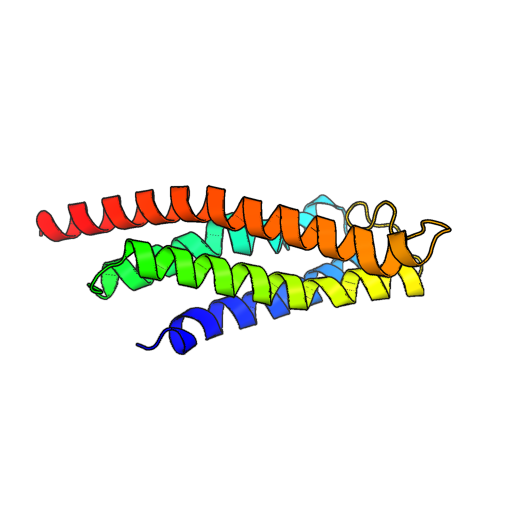 THR A O 1
ATOM 737 N N . GLU A 1 96 ? 12.295 -4.825 -11.634 1.00 89.38 96 GLU A N 1
ATOM 738 C CA . GLU A 1 96 ? 11.987 -5.207 -10.258 1.00 89.38 96 GLU A CA 1
ATOM 739 C C . GLU A 1 96 ? 10.858 -6.237 -10.203 1.00 89.38 96 GLU A C 1
ATOM 741 O O . GLU A 1 96 ? 9.855 -6.137 -10.909 1.00 89.38 96 GLU A O 1
ATOM 746 N N . SER A 1 97 ? 10.971 -7.186 -9.271 1.00 86.19 97 SER A N 1
ATOM 747 C CA . SER A 1 97 ? 10.05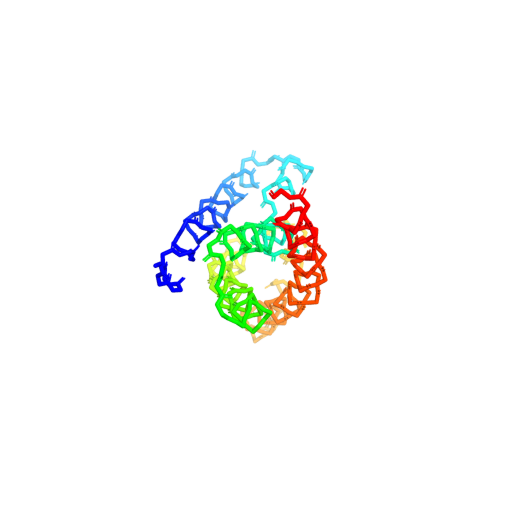5 -8.330 -9.151 1.00 86.19 97 SER A CA 1
ATOM 748 C C . SER A 1 97 ? 8.578 -7.949 -9.024 1.00 86.19 97 SER A C 1
ATOM 750 O O . SER A 1 97 ? 7.707 -8.681 -9.489 1.00 86.19 97 SER A O 1
ATOM 752 N N . ARG A 1 98 ? 8.266 -6.788 -8.435 1.00 85.31 98 ARG A N 1
ATOM 753 C CA . ARG A 1 98 ? 6.882 -6.299 -8.314 1.00 85.31 98 ARG A CA 1
ATOM 754 C C . ARG A 1 98 ? 6.245 -5.898 -9.648 1.00 85.31 98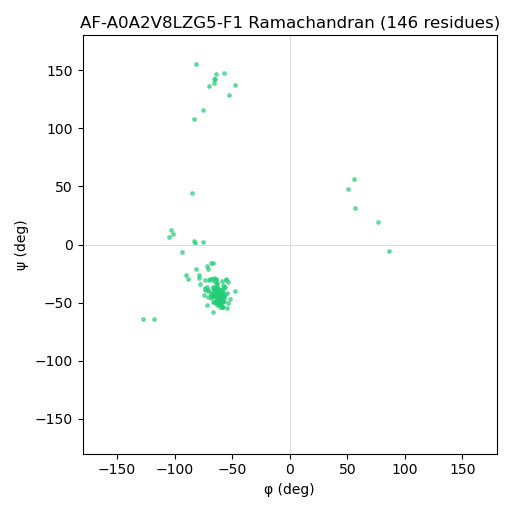 ARG A C 1
ATOM 756 O O . ARG A 1 98 ? 5.030 -5.743 -9.698 1.00 85.31 98 ARG A O 1
ATOM 763 N N . PHE A 1 99 ? 7.050 -5.711 -10.689 1.00 90.06 99 PHE A N 1
ATOM 764 C CA . PHE A 1 99 ? 6.623 -5.402 -12.050 1.00 90.06 99 PHE A CA 1
ATOM 765 C C . PHE A 1 99 ? 6.694 -6.624 -12.974 1.00 90.06 99 PHE A C 1
ATOM 767 O O . PHE A 1 99 ? 6.585 -6.478 -14.186 1.00 90.06 99 PHE A O 1
ATOM 774 N N . ALA A 1 100 ? 6.861 -7.835 -12.436 1.00 87.56 100 ALA A N 1
ATOM 775 C CA . ALA A 1 100 ? 6.912 -9.043 -13.251 1.00 87.56 100 ALA A CA 1
ATOM 776 C C . ALA A 1 100 ? 5.687 -9.158 -14.182 1.00 87.56 100 ALA A C 1
ATOM 778 O O . ALA A 1 100 ? 4.539 -9.046 -13.745 1.00 87.56 100 ALA A O 1
ATOM 779 N N . GLY A 1 101 ? 5.951 -9.374 -15.473 1.00 85.38 101 GLY A N 1
ATOM 780 C CA . GLY A 1 101 ? 4.940 -9.528 -16.517 1.00 85.38 101 GLY A CA 1
ATOM 781 C C . GLY A 1 101 ? 4.438 -8.224 -17.144 1.00 85.38 101 GLY A C 1
ATOM 782 O O . GLY A 1 101 ? 3.665 -8.286 -18.103 1.00 85.38 101 GLY A O 1
ATOM 783 N N . VAL A 1 102 ? 4.841 -7.036 -16.657 1.00 89.31 102 VAL A N 1
ATOM 784 C CA . VAL A 1 102 ? 4.420 -5.760 -17.283 1.00 89.31 102 VAL A CA 1
ATOM 785 C C . VAL A 1 102 ? 4.999 -5.574 -18.684 1.00 89.31 102 VAL A C 1
ATOM 787 O O . VAL A 1 102 ? 4.498 -4.748 -19.441 1.00 89.31 102 VAL A O 1
ATOM 790 N N . ASP A 1 103 ? 6.021 -6.343 -19.035 1.00 89.44 103 ASP A N 1
ATOM 791 C CA . ASP A 1 103 ? 6.704 -6.431 -20.324 1.00 89.44 103 ASP A CA 1
ATOM 792 C C . ASP A 1 103 ? 5.981 -7.334 -21.339 1.00 89.44 103 ASP A C 1
ATOM 794 O O . ASP A 1 103 ? 6.431 -7.463 -22.476 1.00 89.44 103 ASP A O 1
ATOM 798 N N . ALA A 1 104 ? 4.827 -7.911 -20.975 1.00 88.12 104 ALA A N 1
ATOM 799 C CA . ALA A 1 104 ? 4.049 -8.779 -21.854 1.00 88.12 104 ALA A CA 1
ATOM 800 C C . ALA A 1 104 ? 3.862 -8.177 -23.271 1.00 88.12 104 ALA A C 1
ATOM 802 O O . ALA A 1 104 ? 3.517 -6.989 -23.390 1.00 88.12 104 ALA A O 1
ATOM 803 N N . PRO A 1 105 ? 4.005 -8.983 -24.348 1.00 87.62 105 PRO A N 1
ATOM 804 C CA . PRO A 1 105 ? 3.874 -8.500 -25.726 1.00 87.62 105 PRO A CA 1
ATOM 805 C C . PRO A 1 105 ? 2.517 -7.849 -26.003 1.00 87.62 105 PRO A C 1
ATOM 807 O O . PRO A 1 105 ? 2.425 -6.863 -26.729 1.00 87.62 105 PRO A O 1
ATOM 810 N N . ASN A 1 106 ? 1.456 -8.371 -25.381 1.00 91.50 106 ASN A N 1
ATOM 811 C CA . ASN A 1 106 ? 0.125 -7.793 -25.478 1.00 91.50 106 ASN A CA 1
ATOM 812 C C . ASN A 1 106 ? 0.028 -6.514 -24.612 1.00 91.50 106 ASN A C 1
ATOM 814 O O . ASN A 1 106 ? 0.089 -6.606 -23.380 1.00 91.50 106 ASN A O 1
ATOM 818 N N . PRO A 1 107 ? -0.186 -5.324 -25.209 1.00 85.62 107 PRO A N 1
ATOM 819 C CA . PRO A 1 107 ? -0.255 -4.067 -24.468 1.00 85.62 107 PRO A CA 1
ATOM 820 C C . PRO A 1 107 ? -1.437 -4.007 -23.496 1.00 85.62 107 PRO A C 1
ATOM 822 O O . PRO A 1 107 ? -1.312 -3.386 -22.443 1.00 85.62 107 PRO A O 1
ATOM 825 N N . LEU A 1 108 ? -2.552 -4.689 -23.787 1.00 90.44 108 LEU A N 1
ATOM 826 C CA . LEU A 1 108 ? -3.687 -4.770 -22.861 1.00 90.44 108 LEU A CA 1
ATOM 827 C C . LEU A 1 108 ? -3.296 -5.489 -21.567 1.00 90.44 108 LEU A C 1
ATOM 829 O O . LEU A 1 108 ? -3.765 -5.126 -20.490 1.00 90.44 108 LEU A O 1
ATOM 833 N N . VAL A 1 109 ? -2.405 -6.478 -21.655 1.00 88.31 109 VAL A N 1
ATOM 834 C CA . VAL A 1 109 ? -1.928 -7.217 -20.483 1.00 88.31 109 VAL A CA 1
ATOM 835 C C . VAL A 1 109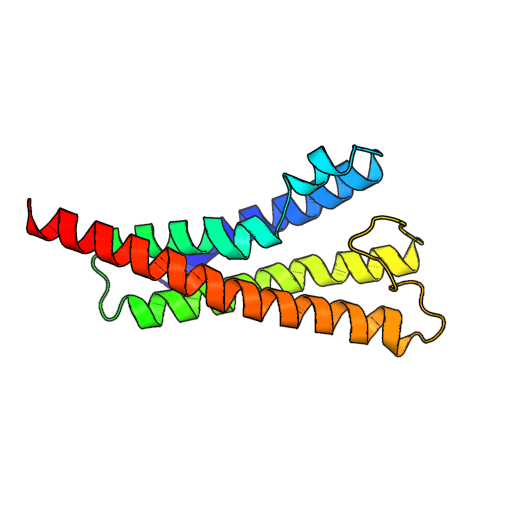 ? -1.009 -6.334 -19.643 1.00 88.31 109 VAL A C 1
ATOM 837 O O . VAL A 1 109 ? -1.270 -6.150 -18.456 1.00 88.31 109 VAL A O 1
ATOM 840 N N . G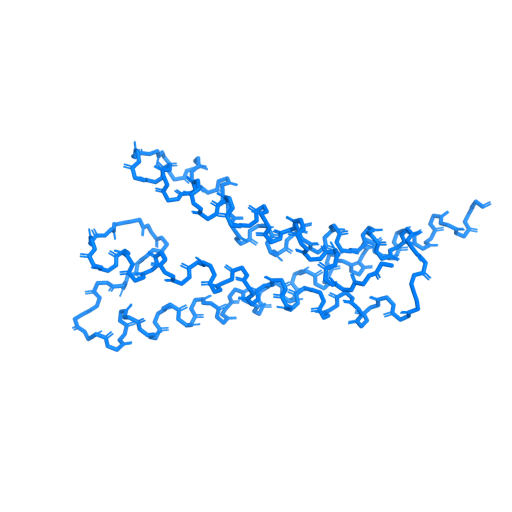LY A 1 110 ? 0.015 -5.735 -20.260 1.00 85.00 110 GLY A N 1
ATOM 841 C CA . GLY A 1 110 ? 1.033 -4.963 -19.541 1.00 85.00 110 GLY A CA 1
ATOM 842 C C . GLY A 1 110 ? 0.573 -3.594 -19.024 1.00 85.00 110 GLY A C 1
ATOM 843 O O . GLY A 1 110 ? 0.954 -3.204 -17.923 1.00 85.00 110 GLY A O 1
ATOM 844 N N . PHE A 1 111 ? -0.261 -2.860 -19.774 1.00 87.25 111 PHE A N 1
ATOM 845 C CA . PHE A 1 111 ? -0.731 -1.525 -19.364 1.00 87.25 111 PHE A CA 1
ATOM 846 C C . PHE A 1 111 ? -2.006 -1.547 -18.519 1.00 87.25 111 PHE A C 1
ATOM 848 O O . PHE A 1 111 ? -2.207 -0.640 -17.710 1.00 87.25 111 PHE A O 1
ATOM 855 N N . ILE A 1 112 ? -2.882 -2.537 -18.711 1.00 90.75 112 ILE A N 1
ATOM 856 C CA . ILE A 1 112 ? -4.234 -2.511 -18.136 1.00 90.75 112 ILE A CA 1
ATOM 857 C C . ILE A 1 112 ? -4.439 -3.676 -17.174 1.00 90.75 112 ILE A C 1
ATOM 859 O O . ILE A 1 112 ? -4.627 -3.451 -15.979 1.00 90.75 112 ILE A O 1
ATOM 863 N N . ALA A 1 113 ? -4.392 -4.914 -17.668 1.00 91.38 113 ALA A N 1
ATOM 864 C CA . ALA A 1 113 ? -4.806 -6.072 -16.883 1.00 91.38 113 ALA A CA 1
ATOM 865 C C . ALA A 1 113 ? -3.927 -6.273 -15.641 1.00 91.38 113 ALA A C 1
ATOM 867 O O . ALA A 1 113 ? -4.453 -6.332 -14.535 1.00 91.38 113 ALA A O 1
ATOM 868 N N . LEU A 1 114 ? -2.600 -6.316 -15.789 1.00 91.19 114 LEU A N 1
ATOM 869 C CA . LEU A 1 114 ? -1.680 -6.533 -14.665 1.00 91.19 114 LEU A CA 1
ATOM 870 C C . LEU A 1 114 ? -1.767 -5.438 -13.590 1.00 91.19 114 LEU A C 1
ATOM 872 O O . LEU A 1 114 ? -1.970 -5.777 -12.418 1.00 91.19 114 LEU A O 1
ATOM 876 N N . PRO A 1 115 ? -1.674 -4.137 -13.929 1.00 92.00 115 PRO A N 1
ATOM 877 C CA . PRO A 1 115 ? -1.796 -3.076 -12.931 1.00 92.00 115 PRO A CA 1
ATOM 878 C C . PRO A 1 115 ? -3.148 -3.097 -12.202 1.00 92.00 115 PRO A C 1
ATOM 880 O O . PRO A 1 115 ? -3.202 -2.911 -10.986 1.00 92.00 115 PRO A O 1
ATOM 883 N N . LEU A 1 116 ? -4.248 -3.379 -12.909 1.00 93.94 116 LEU A N 1
ATOM 884 C CA . LEU A 1 116 ? -5.577 -3.422 -12.295 1.00 93.94 116 LEU A CA 1
ATOM 885 C C . LEU A 1 116 ? -5.800 -4.681 -11.452 1.00 93.94 116 LEU A C 1
ATOM 887 O O . LEU A 1 116 ? -6.300 -4.571 -10.336 1.00 93.94 116 LEU A O 1
ATOM 891 N N . ILE A 1 117 ? -5.396 -5.862 -11.927 1.00 93.38 117 ILE A N 1
ATOM 892 C CA . ILE A 1 117 ? -5.500 -7.118 -11.168 1.00 93.38 117 ILE A CA 1
ATOM 893 C C . ILE A 1 117 ? -4.676 -7.021 -9.884 1.00 93.38 117 ILE A C 1
ATOM 895 O O . ILE A 1 117 ? -5.174 -7.348 -8.807 1.00 93.38 117 ILE A O 1
ATOM 899 N N . THR A 1 118 ? -3.442 -6.514 -9.968 1.00 92.62 118 THR A N 1
ATOM 900 C CA . THR A 1 118 ? -2.601 -6.312 -8.779 1.00 92.62 118 THR A CA 1
ATOM 901 C C . THR A 1 118 ? -3.227 -5.295 -7.822 1.00 92.62 118 THR A C 1
ATOM 903 O O . THR A 1 118 ? -3.230 -5.520 -6.610 1.00 92.62 118 THR A O 1
ATOM 906 N N . ALA A 1 119 ? -3.819 -4.207 -8.328 1.00 93.56 119 ALA A N 1
ATOM 907 C CA . ALA A 1 119 ? -4.550 -3.253 -7.500 1.00 93.56 119 ALA A CA 1
ATOM 908 C C . ALA A 1 119 ? -5.747 -3.901 -6.787 1.00 93.56 119 ALA A C 1
ATOM 910 O O . ALA A 1 119 ? -5.862 -3.762 -5.569 1.00 93.56 119 ALA A O 1
ATOM 911 N N . VAL A 1 120 ? -6.595 -4.638 -7.509 1.00 95.69 120 VAL A N 1
ATOM 912 C CA . VAL A 1 120 ? -7.777 -5.327 -6.962 1.00 95.69 120 VAL A CA 1
ATOM 913 C C . VAL A 1 120 ? -7.376 -6.350 -5.904 1.00 95.69 120 VAL A C 1
ATOM 915 O O . VAL A 1 120 ? -7.934 -6.332 -4.806 1.00 95.69 120 VAL A O 1
ATOM 918 N N . PHE A 1 121 ? -6.373 -7.184 -6.193 1.00 95.19 121 PHE A N 1
ATOM 919 C CA . PHE A 1 121 ? -5.843 -8.165 -5.247 1.00 95.19 121 PHE A CA 1
ATOM 920 C C . PHE A 1 121 ? -5.441 -7.497 -3.932 1.00 95.19 121 PHE A C 1
ATOM 922 O O . PHE A 1 121 ? -5.873 -7.903 -2.853 1.00 95.19 121 PHE A O 1
ATOM 929 N N . TRP A 1 122 ? -4.662 -6.419 -4.014 1.00 94.88 122 TRP A N 1
ATOM 930 C CA . TRP A 1 122 ? -4.188 -5.738 -2.822 1.00 94.88 122 TRP A CA 1
ATOM 931 C C . TRP A 1 122 ? -5.264 -4.921 -2.102 1.00 94.88 122 TRP A C 1
ATOM 933 O O . TRP A 1 122 ? -5.186 -4.793 -0.884 1.00 94.88 122 TRP A O 1
ATOM 943 N N . ILE A 1 123 ? -6.263 -4.376 -2.804 1.00 95.19 123 ILE A N 1
ATOM 944 C CA . ILE A 1 123 ? -7.432 -3.756 -2.159 1.00 95.19 123 ILE A CA 1
ATOM 945 C C . ILE A 1 123 ? -8.176 -4.811 -1.339 1.00 95.19 123 ILE A C 1
ATOM 947 O O . ILE A 1 123 ? -8.456 -4.576 -0.163 1.00 95.19 123 ILE A O 1
ATOM 951 N N . GLY A 1 124 ? -8.434 -5.983 -1.927 1.00 95.12 124 GLY A N 1
ATOM 952 C CA . GLY A 1 124 ? -9.064 -7.109 -1.240 1.00 95.12 124 GLY A CA 1
ATOM 953 C C . GLY A 1 124 ? -8.257 -7.569 -0.025 1.00 95.12 124 GLY A C 1
ATOM 954 O O . GLY A 1 124 ? -8.803 -7.661 1.074 1.00 95.12 124 GLY A O 1
ATOM 955 N N . ALA A 1 125 ? -6.945 -7.762 -0.188 1.00 93.88 125 ALA A N 1
ATOM 956 C CA . ALA A 1 125 ? -6.050 -8.129 0.907 1.00 93.88 125 ALA A CA 1
ATOM 957 C C . ALA A 1 125 ? -6.105 -7.107 2.054 1.00 93.88 125 ALA A C 1
ATOM 959 O O . ALA A 1 125 ? -6.320 -7.495 3.200 1.00 93.88 125 ALA A O 1
ATOM 960 N N . SER A 1 126 ? -6.002 -5.808 1.752 1.00 93.56 126 SER A N 1
ATOM 961 C CA . SER A 1 126 ? -6.076 -4.738 2.755 1.00 93.56 126 SER A CA 1
ATOM 962 C C . SER A 1 126 ? -7.428 -4.663 3.448 1.00 93.56 126 SER A C 1
ATOM 964 O O . SER A 1 126 ? -7.483 -4.382 4.644 1.00 93.56 126 SER A O 1
ATOM 966 N N . MET A 1 127 ? -8.523 -4.943 2.740 1.00 95.00 127 MET A N 1
ATOM 967 C CA . MET A 1 127 ? -9.839 -5.041 3.364 1.00 95.00 127 MET A CA 1
ATOM 968 C C . MET A 1 127 ? -9.906 -6.193 4.361 1.00 95.00 127 MET A C 1
ATOM 970 O O . MET A 1 127 ? -10.363 -5.982 5.483 1.00 95.00 127 MET A O 1
ATOM 974 N N . VAL A 1 128 ? -9.448 -7.387 3.981 1.00 94.62 128 VAL A N 1
ATOM 975 C CA . VAL A 1 128 ? -9.498 -8.573 4.846 1.00 94.62 128 VAL A CA 1
ATOM 976 C C . VAL A 1 128 ? -8.575 -8.393 6.048 1.00 94.62 128 VAL A C 1
ATOM 978 O O . VAL A 1 128 ? -9.041 -8.395 7.188 1.00 94.62 128 VAL A O 1
ATOM 981 N N . THR A 1 129 ? -7.281 -8.169 5.815 1.00 93.5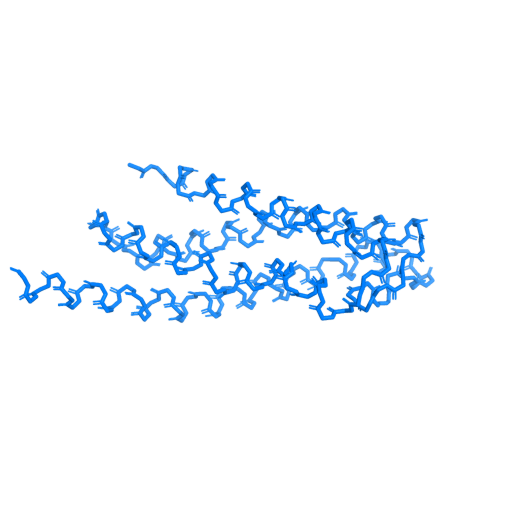6 129 THR A N 1
ATOM 982 C CA . THR A 1 129 ? -6.287 -8.075 6.894 1.00 93.56 129 THR A CA 1
ATOM 983 C C . THR A 1 129 ? -6.531 -6.841 7.752 1.00 93.56 129 THR A C 1
ATOM 985 O O . THR A 1 129 ? -6.499 -6.916 8.978 1.00 93.56 129 THR A O 1
ATOM 988 N N . GLY A 1 130 ? -6.837 -5.707 7.119 1.00 89.88 130 GLY A N 1
ATOM 989 C CA . GLY A 1 130 ? -7.070 -4.453 7.813 1.00 89.88 130 GLY A CA 1
ATOM 990 C C . GLY A 1 130 ? -8.327 -4.482 8.670 1.00 89.88 130 GLY A C 1
ATOM 991 O O . GLY A 1 130 ? -8.318 -3.938 9.772 1.00 89.88 130 GLY A O 1
ATOM 992 N N . SER A 1 131 ? -9.397 -5.145 8.219 1.00 90.12 131 SER A N 1
ATOM 993 C CA . SER A 1 131 ? -10.598 -5.297 9.047 1.00 90.12 131 SER A CA 1
ATOM 994 C C . SER A 1 131 ? -10.316 -6.172 10.263 1.00 90.12 131 SER A C 1
ATOM 996 O O . SER A 1 131 ? -10.685 -5.784 11.367 1.00 90.12 131 SER A O 1
ATOM 998 N N . VAL A 1 132 ? -9.612 -7.299 10.092 1.00 93.50 132 VAL A N 1
ATOM 999 C CA . VAL A 1 132 ? -9.225 -8.179 11.210 1.00 93.50 132 VAL A CA 1
ATOM 1000 C C . VAL A 1 132 ? -8.397 -7.411 12.240 1.00 93.50 132 VAL A C 1
ATOM 1002 O O . VAL A 1 132 ? -8.775 -7.345 13.409 1.00 93.50 132 VAL A O 1
ATOM 1005 N N . ILE A 1 133 ? -7.312 -6.767 11.801 1.00 91.38 133 ILE A N 1
ATOM 1006 C CA . ILE A 1 133 ? -6.419 -6.003 12.680 1.00 91.38 133 ILE A CA 1
ATOM 1007 C C . ILE A 1 133 ? -7.181 -4.862 13.353 1.00 91.38 133 ILE A C 1
ATOM 1009 O O . ILE A 1 133 ? -7.173 -4.740 14.577 1.00 91.38 133 ILE A O 1
ATOM 1013 N N . GLY A 1 134 ? -7.891 -4.047 12.573 1.00 88.88 134 GLY A N 1
ATOM 1014 C CA . GLY A 1 134 ? -8.589 -2.887 13.105 1.00 88.88 134 GLY A CA 1
ATOM 1015 C C . GLY A 1 134 ? -9.733 -3.255 14.057 1.00 88.88 134 GLY A C 1
ATOM 1016 O O . GLY A 1 134 ? -9.973 -2.530 15.021 1.00 88.88 134 GLY A O 1
ATOM 1017 N N . PHE A 1 135 ? -10.410 -4.391 13.857 1.00 90.75 135 PHE A N 1
ATOM 1018 C CA . PHE A 1 135 ? -11.408 -4.892 14.806 1.00 90.75 135 PHE A CA 1
ATOM 1019 C C . PHE A 1 135 ? -10.790 -5.343 16.124 1.00 90.75 135 PHE A C 1
ATOM 1021 O O . PHE A 1 135 ? -11.316 -4.969 17.174 1.00 90.75 135 PHE A O 1
ATOM 1028 N N . ILE A 1 136 ? -9.674 -6.076 16.087 1.00 91.62 136 ILE A N 1
ATOM 1029 C CA . ILE A 1 136 ? -8.941 -6.473 17.297 1.00 91.62 136 ILE A CA 1
ATOM 1030 C C . ILE A 1 136 ? -8.503 -5.224 18.068 1.00 91.62 136 ILE A C 1
ATOM 1032 O O . ILE A 1 136 ? -8.770 -5.104 19.264 1.00 91.62 136 ILE A O 1
ATOM 1036 N N . THR A 1 137 ? -7.905 -4.247 17.385 1.00 90.25 137 THR A N 1
ATOM 1037 C CA . THR A 1 137 ? -7.466 -2.992 18.007 1.00 90.25 137 THR A CA 1
ATOM 1038 C C . THR A 1 137 ? -8.633 -2.225 18.626 1.00 90.25 137 THR A C 1
ATOM 1040 O O . THR A 1 137 ? -8.550 -1.819 19.784 1.00 90.25 137 THR A O 1
ATOM 1043 N N . LEU A 1 138 ? -9.751 -2.071 17.906 1.00 88.75 138 LEU A N 1
ATOM 1044 C CA . LEU A 1 138 ? -10.951 -1.416 18.438 1.00 88.75 138 LEU A CA 1
ATOM 1045 C C . LEU A 1 138 ? -11.519 -2.135 19.667 1.00 88.75 138 LEU A C 1
ATOM 1047 O O . LEU A 1 138 ? -11.967 -1.471 20.604 1.00 88.75 138 LEU A O 1
ATOM 1051 N N . ALA A 1 139 ? -11.515 -3.469 19.671 1.00 87.81 139 ALA A N 1
ATOM 1052 C CA . ALA A 1 139 ? -11.972 -4.259 20.808 1.00 87.81 139 ALA A CA 1
ATOM 1053 C C . ALA A 1 139 ? -11.093 -4.010 22.042 1.00 87.81 139 ALA A C 1
ATOM 1055 O O . ALA A 1 139 ? -11.622 -3.694 23.107 1.00 87.81 139 ALA A O 1
ATOM 1056 N N . ILE A 1 140 ? -9.765 -4.045 21.883 1.00 88.50 140 ILE A N 1
ATOM 1057 C CA . ILE A 1 140 ? -8.807 -3.768 22.965 1.00 88.50 140 ILE A CA 1
ATOM 1058 C C . ILE A 1 140 ? -9.016 -2.360 23.537 1.00 88.50 140 ILE A C 1
ATOM 1060 O O . ILE A 1 140 ? -9.081 -2.192 24.756 1.00 88.50 140 ILE A O 1
ATOM 1064 N N . MET A 1 141 ? -9.172 -1.348 22.677 1.00 84.44 141 MET A N 1
ATOM 1065 C CA . MET A 1 141 ? -9.391 0.031 23.128 1.00 84.44 141 MET A CA 1
ATOM 1066 C C . MET A 1 141 ? -10.692 0.193 23.912 1.00 84.44 141 MET A C 1
ATOM 1068 O O . MET A 1 141 ? -10.720 0.866 24.939 1.00 84.44 141 MET A O 1
ATOM 1072 N N . ARG A 1 142 ? -11.775 -0.439 23.451 1.00 80.69 142 ARG A N 1
ATOM 1073 C CA . ARG A 1 142 ? -13.068 -0.386 24.144 1.00 80.69 142 ARG A CA 1
ATOM 1074 C C . ARG A 1 142 ? -13.030 -1.075 25.501 1.00 80.69 142 ARG A C 1
ATOM 1076 O O . ARG A 1 142 ? -13.647 -0.569 26.431 1.00 80.69 142 ARG A O 1
ATOM 1083 N N . SER A 1 143 ? -12.316 -2.191 25.622 1.00 79.69 143 SER A N 1
ATOM 1084 C CA . SER A 1 143 ? -12.145 -2.875 26.906 1.00 79.69 143 SER A CA 1
ATOM 1085 C C . SER A 1 143 ? -11.366 -2.015 27.902 1.00 79.69 143 SER A C 1
ATOM 1087 O O . SER A 1 143 ? -11.799 -1.884 29.040 1.00 79.69 143 SER A O 1
ATOM 1089 N N . ARG A 1 144 ? -10.286 -1.352 27.460 1.00 76.19 144 ARG A N 1
ATOM 1090 C CA . ARG A 1 144 ? -9.486 -0.434 28.294 1.00 76.19 144 ARG A CA 1
ATOM 1091 C C . ARG A 1 144 ? -10.304 0.739 28.840 1.00 76.19 144 ARG A C 1
ATOM 1093 O O . ARG A 1 144 ? -10.169 1.062 30.011 1.00 76.19 144 ARG A O 1
ATOM 1100 N N . MET A 1 145 ? -11.169 1.338 28.019 1.00 66.31 145 MET A N 1
ATOM 1101 C CA . MET A 1 145 ? -12.009 2.470 28.438 1.00 66.31 145 MET A CA 1
ATOM 1102 C C . MET A 1 145 ? -13.148 2.085 29.390 1.00 66.31 145 MET A C 1
ATOM 1104 O O . MET A 1 145 ? -13.710 2.963 30.024 1.00 66.31 145 MET A O 1
ATOM 1108 N N . LYS A 1 146 ? -13.533 0.804 29.475 1.00 61.31 146 LYS A N 1
ATOM 1109 C CA . LYS A 1 146 ? -14.532 0.343 30.457 1.00 61.31 146 LYS A CA 1
ATOM 1110 C C . LYS A 1 146 ? -13.940 0.100 31.847 1.00 61.31 146 LYS A C 1
ATOM 1112 O O . LYS A 1 146 ? -14.692 0.019 32.808 1.00 61.31 146 LYS A O 1
ATOM 1117 N N . THR A 1 147 ? -12.626 -0.101 31.934 1.00 58.75 147 THR A N 1
ATOM 1118 C CA . THR A 1 147 ? -11.904 -0.420 33.179 1.00 58.75 147 THR A CA 1
ATOM 1119 C C . THR A 1 147 ? -11.327 0.801 33.899 1.00 58.75 147 THR A C 1
ATOM 1121 O O . THR A 1 147 ? -10.798 0.651 34.995 1.00 58.75 147 THR A O 1
ATOM 1124 N N . THR A 1 148 ? -11.405 1.978 33.281 1.00 52.50 148 THR A N 1
ATOM 1125 C CA . THR A 1 148 ? -11.046 3.298 33.831 1.00 52.50 148 THR A CA 1
ATOM 1126 C C . THR A 1 148 ? -12.298 4.123 34.015 1.00 52.50 148 THR A C 1
ATOM 1128 O O . THR A 1 148 ? -12.409 4.786 35.063 1.00 52.50 148 THR A O 1
#

Radius of gyration: 17.33 Å; Cα contacts (8 Å, |Δi|>4): 149; chains: 1; bounding box: 41×25×60 Å

Mean predicted aligned error: 4.95 Å

Solvent-accessible surface area (backbone atoms only — not comparable to full-atom values): 7914 Å² total; per-residue (Å²): 138,56,76,65,64,70,45,47,59,60,50,52,53,42,53,50,34,55,52,51,26,52,52,40,47,73,72,66,50,56,69,74,64,36,55,71,42,34,65,63,54,41,40,30,46,53,46,19,46,53,48,20,51,55,40,44,76,64,67,49,86,66,51,67,66,54,45,52,52,50,43,47,53,50,32,52,53,50,38,62,67,46,44,60,56,47,49,47,29,43,77,68,68,51,83,55,78,93,47,69,65,31,77,43,89,51,59,62,47,18,68,45,48,48,49,49,51,54,39,52,53,50,37,52,48,18,45,55,46,12,47,55,52,17,50,54,49,31,50,55,47,54,54,55,64,72,78,107

Sequence (148 aa):
MALKEILKWPLIVAAIVVVLRVIVERAGAPAAVSNMLSVAALTTVLGPLYFALQIGLAGKPRPHRMLIRLIFVYAVCARAMVLPTYWAARIFNWTESRFAGVDAPNPLVGFIALPLITAVFWIGASMVTGSVIGFITLAIMRSRMKTT

Secondary structure (DSSP, 8-state):
--HHHHHHHHHHHHHHHHHHHHHHHHTT--HHHHHHT-HHHIIIIIHHHHHHHHHHHTT-SSHHHHHHHHHHHHHHHHHHHHHHHHHHHHHTT---GGGTTTT-SSHHIIIIIHHHHHHHHHHHHHHHHHHHHHHHHHHHHHHHHH--